Protein AF-A0A916WA83-F1 (afdb_monomer_lite)

Foldseek 3Di:
DDDQVVVVVCLVVLLVVLLVQQVQQVVLPQDLQDAESNVDPDHDPRLVVLLCVQVLCCVQFVQSVVSNCVSRVSSSSSSVVSCPPPVNVVVVVVCCVVPNSDRPDDPVVVNCNVNRD

Radius of gyration: 14.74 Å; chains: 1; bounding box: 29×31×39 Å

Structure (mmCIF, N/CA/C/O backbone):
data_AF-A0A916WA83-F1
#
_entry.id   AF-A0A916WA83-F1
#
loop_
_atom_site.group_PDB
_atom_site.id
_atom_site.type_symbol
_atom_site.label_atom_id
_atom_site.label_alt_id
_atom_site.label_comp_id
_atom_site.label_asym_id
_atom_site.label_entity_id
_atom_site.label_seq_id
_atom_site.pdbx_PDB_ins_code
_atom_site.Cartn_x
_atom_site.Cartn_y
_atom_site.Cartn_z
_atom_site.occupancy
_atom_site.B_iso_or_equiv
_atom_site.auth_seq_id
_atom_site.auth_comp_id
_atom_site.auth_asym_id
_atom_site.auth_atom_id
_atom_site.pdbx_PDB_model_num
ATOM 1 N N . MET A 1 1 ? -5.362 6.975 19.306 1.00 90.12 1 MET A N 1
ATOM 2 C CA . MET A 1 1 ? -6.166 5.781 18.977 1.00 90.12 1 MET A CA 1
ATOM 3 C C . MET A 1 1 ? -7.141 6.128 17.862 1.00 90.12 1 MET A C 1
ATOM 5 O O . MET A 1 1 ? -7.603 7.268 17.860 1.00 90.12 1 MET A O 1
ATOM 9 N N . TRP A 1 2 ? -7.415 5.205 16.937 1.00 97.38 2 TRP A N 1
ATOM 10 C CA . TRP A 1 2 ? -8.348 5.421 15.823 1.00 97.38 2 TRP A CA 1
ATOM 11 C C . TRP A 1 2 ? -9.810 5.459 16.286 1.00 97.38 2 TRP A C 1
ATOM 13 O O . TRP A 1 2 ? -10.207 4.712 17.181 1.00 97.38 2 TRP A O 1
ATOM 23 N N . THR A 1 3 ? -10.586 6.345 15.667 1.00 97.94 3 THR A N 1
ATOM 24 C CA . THR A 1 3 ? -12.049 6.456 15.755 1.00 97.94 3 THR A CA 1
ATOM 25 C C . THR A 1 3 ? -12.590 6.603 14.335 1.00 97.94 3 THR A C 1
ATOM 27 O O . THR A 1 3 ? -11.820 6.961 13.443 1.00 97.94 3 THR A O 1
ATOM 30 N N . GLN A 1 4 ? -13.884 6.350 14.118 1.00 98.19 4 GLN A N 1
ATOM 31 C CA . GLN A 1 4 ? -14.484 6.508 12.787 1.00 98.19 4 GLN A CA 1
ATOM 32 C C . GLN A 1 4 ? -14.319 7.943 12.264 1.00 98.19 4 GLN A C 1
ATOM 34 O O . GLN A 1 4 ? -13.844 8.131 11.157 1.00 98.19 4 GLN A O 1
ATOM 39 N N . GLU A 1 5 ? -14.571 8.945 13.108 1.00 98.44 5 GLU A N 1
ATOM 40 C CA . GLU A 1 5 ? -14.381 10.365 12.774 1.00 98.44 5 GLU A CA 1
ATOM 41 C C . GLU A 1 5 ? -12.952 10.673 12.293 1.00 98.44 5 GLU A C 1
ATOM 43 O O . GLU A 1 5 ? -12.761 11.211 11.207 1.00 98.44 5 GLU A O 1
ATOM 48 N N . LYS A 1 6 ? -11.925 10.241 13.041 1.00 98.50 6 LYS A N 1
ATOM 49 C CA . LYS A 1 6 ? -10.520 10.445 12.647 1.00 98.50 6 LYS A CA 1
ATOM 50 C C . LYS A 1 6 ? -10.143 9.674 11.388 1.00 98.50 6 LYS A C 1
ATOM 52 O O . LYS A 1 6 ? -9.242 10.093 10.669 1.00 98.50 6 LYS A O 1
ATOM 57 N N . TRP A 1 7 ? -10.766 8.520 11.163 1.00 98.56 7 TRP A N 1
ATOM 58 C CA . TRP A 1 7 ? -10.567 7.739 9.950 1.00 98.56 7 TRP A CA 1
ATOM 59 C C . TRP A 1 7 ? -11.148 8.466 8.740 1.00 98.56 7 TRP A C 1
ATOM 61 O O . TRP A 1 7 ? -10.428 8.676 7.768 1.00 98.56 7 TRP A O 1
ATOM 71 N N . ASP A 1 8 ? -12.390 8.933 8.831 1.00 98.44 8 ASP A N 1
ATOM 72 C CA . ASP A 1 8 ? -13.069 9.657 7.755 1.00 98.44 8 ASP A CA 1
ATOM 73 C C . ASP A 1 8 ? -12.332 10.961 7.406 1.00 98.44 8 ASP A C 1
ATOM 75 O O . ASP A 1 8 ? -12.122 11.258 6.229 1.00 98.44 8 ASP A O 1
ATOM 79 N N . GLU A 1 9 ? -11.834 11.692 8.410 1.00 98.62 9 GLU A N 1
ATOM 80 C CA . GLU A 1 9 ? -10.959 12.859 8.214 1.00 98.62 9 GLU A CA 1
ATOM 81 C C . GLU A 1 9 ? -9.612 12.498 7.564 1.00 98.62 9 GLU A C 1
ATOM 83 O O . GLU A 1 9 ? -9.028 13.293 6.820 1.00 98.62 9 GLU A O 1
ATOM 88 N N . PHE A 1 10 ? -9.093 11.300 7.839 1.00 98.62 10 PHE A N 1
ATOM 89 C CA . PHE A 1 10 ? -7.809 10.839 7.322 1.00 98.62 10 PHE A CA 1
ATOM 90 C C . PHE A 1 10 ? -7.895 10.301 5.890 1.00 98.62 10 PHE A C 1
ATOM 92 O O . PHE A 1 10 ? -6.930 10.457 5.137 1.00 98.62 10 PHE A O 1
ATOM 99 N N . VAL A 1 11 ? -9.021 9.713 5.474 1.00 98.69 11 VAL A N 1
ATOM 100 C CA . VAL A 1 11 ? -9.181 9.096 4.143 1.00 98.69 11 VAL A CA 1
ATOM 101 C C . VAL A 1 11 ? -8.785 10.038 2.991 1.00 98.69 11 VAL A C 1
ATOM 103 O O . VAL A 1 11 ? -8.003 9.608 2.139 1.00 98.69 11 VAL A O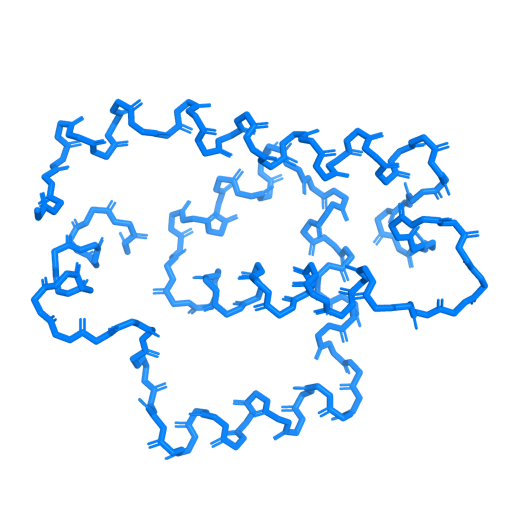 1
ATOM 106 N N . PRO A 1 12 ? -9.197 11.324 2.945 1.00 98.69 12 PRO A N 1
ATOM 107 C CA . PRO A 1 12 ? -8.742 12.248 1.902 1.00 98.69 12 PRO A CA 1
ATOM 108 C C . PRO A 1 12 ? -7.218 12.427 1.872 1.00 98.69 12 PRO A C 1
ATOM 110 O O . PRO A 1 12 ? -6.614 12.504 0.800 1.00 98.69 12 PRO A O 1
ATOM 113 N N . ARG A 1 13 ? -6.570 12.452 3.044 1.00 98.62 13 ARG A N 1
ATOM 114 C CA . ARG A 1 13 ? -5.107 12.527 3.153 1.00 98.62 13 ARG A CA 1
ATOM 115 C C . ARG A 1 13 ? -4.450 11.233 2.673 1.00 98.62 13 ARG A C 1
ATOM 117 O O . ARG A 1 13 ? -3.425 11.311 2.001 1.00 98.62 13 ARG A O 1
ATOM 124 N N . LEU A 1 14 ? -5.024 10.072 2.983 1.00 98.62 14 LEU A N 1
ATOM 125 C CA . LEU A 1 14 ? -4.532 8.780 2.502 1.00 98.62 14 LEU A CA 1
ATOM 126 C C . LEU A 1 14 ? -4.612 8.688 0.972 1.00 98.62 14 LEU A C 1
ATOM 128 O O . LEU A 1 14 ? -3.600 8.402 0.334 1.00 98.62 14 LEU A O 1
ATOM 132 N N . LYS A 1 15 ? -5.761 9.048 0.380 1.00 98.75 15 LYS A N 1
ATOM 133 C CA . LYS A 1 15 ? -5.923 9.155 -1.081 1.00 98.75 15 LYS A CA 1
ATOM 134 C C . LYS A 1 15 ? -4.887 10.103 -1.686 1.00 98.75 15 LYS A C 1
ATOM 136 O O . LYS A 1 15 ? -4.270 9.792 -2.703 1.00 98.75 15 LYS A O 1
ATOM 141 N N . LYS A 1 16 ? -4.632 11.245 -1.033 1.00 98.56 16 LYS A N 1
ATOM 142 C CA . LYS A 1 16 ? -3.608 12.189 -1.492 1.00 98.56 16 LYS A CA 1
ATOM 143 C C . LYS A 1 16 ? -2.203 11.581 -1.468 1.00 98.56 16 LYS A C 1
ATOM 145 O O . LYS A 1 16 ? -1.468 11.779 -2.432 1.00 98.56 16 LYS A O 1
ATOM 150 N N . TRP A 1 17 ? -1.845 10.835 -0.422 1.00 98.50 17 TRP A N 1
ATOM 151 C CA . TRP A 1 17 ? -0.574 10.110 -0.366 1.00 98.50 17 TRP A CA 1
ATOM 152 C C . TRP A 1 17 ? -0.444 9.107 -1.509 1.00 98.50 17 TRP A C 1
ATOM 154 O O . TRP A 1 17 ? 0.550 9.154 -2.224 1.00 98.50 17 TRP A O 1
ATOM 164 N N . MET A 1 18 ? -1.461 8.276 -1.737 1.00 98.62 18 MET A N 1
ATOM 165 C CA . MET A 1 18 ? -1.472 7.299 -2.834 1.00 98.62 18 MET A CA 1
ATOM 166 C C . MET A 1 18 ? -1.303 7.970 -4.204 1.00 98.62 18 MET A C 1
ATOM 168 O O . MET A 1 18 ? -0.498 7.519 -5.015 1.00 98.62 18 MET A O 1
ATOM 172 N N . SER A 1 19 ? -1.953 9.119 -4.425 1.00 98.19 19 SER A N 1
ATOM 173 C CA . SER A 1 19 ? -1.824 9.866 -5.684 1.00 98.19 19 SER A CA 1
ATOM 174 C C . SER A 1 19 ? -0.398 10.347 -5.983 1.00 98.19 19 SER A C 1
ATOM 176 O O . SER A 1 19 ? -0.078 10.622 -7.137 1.00 98.19 19 SER A O 1
ATOM 178 N N . PHE A 1 20 ? 0.473 10.465 -4.971 1.00 98.38 20 PHE A N 1
ATOM 179 C CA . PHE A 1 20 ? 1.876 10.806 -5.208 1.00 98.38 20 PHE A CA 1
ATOM 180 C C . PHE A 1 20 ? 2.641 9.651 -5.848 1.00 98.38 20 PHE A C 1
ATOM 182 O O . PHE A 1 20 ? 3.402 9.903 -6.779 1.00 98.38 20 PHE A O 1
ATOM 189 N N . TRP A 1 21 ? 2.416 8.409 -5.406 1.00 98.56 21 TRP A N 1
ATOM 190 C CA . TRP A 1 21 ? 2.981 7.235 -6.081 1.00 98.56 21 TRP A CA 1
ATOM 191 C C . TRP A 1 21 ? 2.461 7.132 -7.508 1.00 98.56 21 TRP A C 1
ATOM 193 O O . TRP A 1 21 ? 3.262 6.987 -8.428 1.00 98.56 21 TRP A O 1
ATOM 203 N N . GLU A 1 22 ? 1.150 7.305 -7.687 1.00 98.38 22 GLU A N 1
ATOM 204 C CA . GLU A 1 22 ? 0.512 7.216 -9.001 1.00 98.38 22 GLU A CA 1
ATOM 205 C C . GLU A 1 22 ? 1.108 8.225 -9.986 1.00 98.38 22 GLU A C 1
ATOM 207 O O . GLU A 1 22 ? 1.497 7.877 -11.099 1.00 98.38 22 GLU A O 1
ATOM 212 N N . GLU A 1 23 ? 1.249 9.482 -9.559 1.00 98.56 23 GLU A N 1
ATOM 213 C CA . GLU A 1 23 ? 1.801 10.535 -10.405 1.00 98.56 23 GLU A CA 1
ATOM 214 C C . GLU A 1 23 ? 3.301 10.350 -10.673 1.00 98.56 23 GLU A C 1
ATOM 216 O O . GLU A 1 23 ? 3.757 10.636 -11.781 1.00 98.56 23 GLU A O 1
ATOM 221 N N . ILE A 1 24 ? 4.079 9.864 -9.697 1.00 98.44 24 ILE A N 1
ATOM 222 C CA . ILE A 1 24 ? 5.500 9.542 -9.902 1.00 98.44 24 ILE A CA 1
ATOM 223 C C . ILE A 1 24 ? 5.637 8.405 -10.916 1.00 98.44 24 ILE A C 1
ATOM 225 O O . ILE A 1 24 ? 6.387 8.554 -11.880 1.00 98.44 24 ILE A O 1
ATOM 229 N N . GLY A 1 25 ? 4.890 7.314 -10.748 1.00 98.38 25 GLY A N 1
ATOM 230 C CA . GLY A 1 25 ? 4.911 6.186 -11.676 1.00 98.38 25 GLY A CA 1
ATOM 231 C C . GLY A 1 25 ? 4.532 6.620 -13.088 1.00 98.38 25 GLY A C 1
ATOM 232 O O . GLY A 1 25 ? 5.286 6.389 -14.032 1.00 98.38 25 GLY A O 1
ATOM 233 N N . ARG A 1 26 ? 3.417 7.344 -13.235 1.00 98.12 26 ARG A N 1
ATOM 234 C CA . ARG A 1 26 ? 2.943 7.843 -14.534 1.00 98.12 26 ARG A CA 1
ATOM 235 C C . ARG A 1 26 ? 3.995 8.687 -15.260 1.00 98.12 26 ARG A C 1
ATOM 237 O O . ARG A 1 26 ? 4.149 8.566 -16.472 1.00 98.12 26 ARG A O 1
ATOM 244 N N . ARG A 1 27 ? 4.734 9.543 -14.542 1.00 98.44 27 ARG A N 1
ATOM 245 C CA . ARG A 1 27 ? 5.814 10.366 -15.126 1.00 98.44 27 ARG A CA 1
ATOM 246 C C . ARG A 1 27 ? 7.006 9.553 -15.620 1.00 98.44 27 ARG A C 1
ATOM 248 O O . ARG A 1 27 ? 7.728 10.043 -16.481 1.00 98.44 27 ARG A O 1
ATOM 255 N N . ASN A 1 28 ? 7.196 8.349 -15.091 1.00 98.50 28 ASN A N 1
ATOM 256 C CA . ASN A 1 28 ? 8.289 7.451 -15.447 1.00 98.50 28 ASN A CA 1
ATOM 257 C C . ASN A 1 28 ? 7.824 6.255 -16.299 1.00 98.50 28 ASN A C 1
ATOM 259 O O . ASN A 1 28 ? 8.540 5.266 -16.409 1.00 98.50 28 ASN A O 1
ATOM 263 N N . GLY A 1 29 ? 6.637 6.339 -16.915 1.00 97.75 29 GLY A N 1
ATOM 264 C CA . GLY A 1 29 ? 6.142 5.317 -17.841 1.00 97.75 29 GLY A CA 1
ATOM 265 C C . GLY A 1 29 ? 5.552 4.072 -17.175 1.00 97.75 29 GLY A C 1
ATOM 266 O O . GLY A 1 29 ? 5.408 3.053 -17.840 1.00 97.75 29 GLY A O 1
ATOM 267 N N . LEU A 1 30 ? 5.200 4.133 -15.887 1.00 98.31 30 LEU A N 1
ATOM 268 C CA . LEU A 1 30 ? 4.515 3.032 -15.215 1.00 98.31 30 LEU A CA 1
ATOM 269 C C . LEU A 1 30 ? 3.125 2.807 -15.831 1.00 98.31 30 LEU A C 1
ATOM 271 O O . LEU A 1 30 ? 2.315 3.735 -15.905 1.00 98.31 30 LEU A O 1
ATOM 275 N N . GLY A 1 31 ? 2.850 1.562 -16.214 1.00 96.12 31 GLY A N 1
ATOM 276 C CA . GLY A 1 31 ? 1.538 1.080 -16.621 1.00 96.12 31 GLY A CA 1
ATOM 277 C C . GLY A 1 31 ? 1.021 -0.027 -15.692 1.00 96.12 31 GLY A C 1
ATOM 278 O O . GLY A 1 31 ? 1.732 -0.480 -14.788 1.00 96.12 31 GLY A O 1
ATOM 279 N N . PRO A 1 32 ? -0.228 -0.485 -15.891 1.00 93.50 32 PRO A N 1
ATOM 280 C CA . PRO A 1 32 ? -0.810 -1.533 -15.053 1.00 93.50 32 PRO A CA 1
ATOM 281 C C . PRO A 1 32 ? -0.002 -2.839 -15.117 1.00 93.50 32 PRO A C 1
ATOM 283 O O . PRO A 1 32 ? 0.346 -3.421 -14.090 1.00 93.50 32 PRO A O 1
ATOM 286 N N . GLU A 1 33 ? 0.379 -3.249 -16.327 1.00 97.00 33 GLU A N 1
ATOM 287 C CA . GLU A 1 33 ? 1.043 -4.533 -16.578 1.00 97.00 33 GLU A CA 1
ATOM 288 C C . GLU A 1 33 ? 2.573 -4.425 -16.677 1.00 97.00 33 GLU A C 1
ATOM 290 O O . GLU A 1 33 ? 3.274 -5.425 -16.542 1.00 97.00 33 GLU A O 1
ATOM 295 N N . GLU A 1 34 ? 3.115 -3.221 -16.880 1.00 96.12 34 GLU A N 1
ATOM 296 C CA . GLU A 1 34 ? 4.536 -3.013 -17.179 1.00 96.12 34 GLU A CA 1
ATOM 297 C C . GLU A 1 34 ? 5.113 -1.744 -16.543 1.00 96.12 34 GLU A C 1
ATOM 299 O O . GLU A 1 34 ? 4.394 -0.879 -16.039 1.00 96.12 34 GLU A O 1
ATOM 304 N N . GLY A 1 35 ? 6.441 -1.644 -16.553 1.00 97.69 35 GLY A N 1
ATOM 305 C CA . GLY A 1 35 ? 7.178 -0.534 -15.963 1.00 97.69 35 GLY A CA 1
ATOM 306 C C . GLY A 1 35 ? 7.334 -0.628 -14.443 1.00 97.69 35 GLY A C 1
ATOM 307 O O . GLY A 1 35 ? 6.707 -1.449 -13.756 1.00 97.69 35 GLY A O 1
ATOM 308 N N . PHE A 1 36 ? 8.191 0.260 -13.945 1.00 98.56 36 PHE A N 1
ATOM 309 C CA . PHE A 1 36 ? 8.601 0.394 -12.548 1.00 98.56 36 PHE A CA 1
ATOM 310 C C . PHE A 1 36 ? 8.507 1.861 -12.117 1.00 98.56 36 PHE A C 1
ATOM 312 O O . PHE A 1 36 ? 8.496 2.765 -12.954 1.00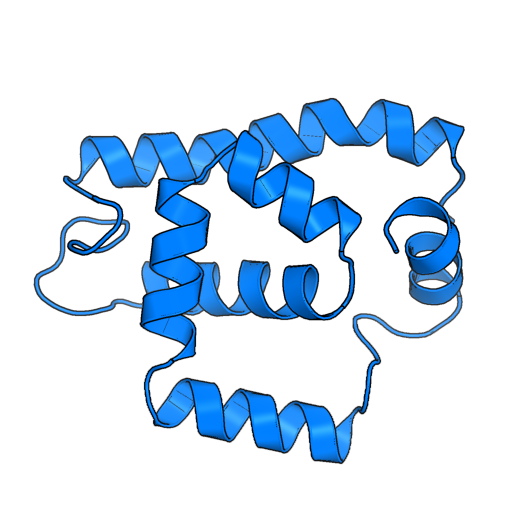 98.56 36 PHE A O 1
ATOM 319 N N . LEU A 1 37 ? 8.424 2.120 -10.812 1.00 98.31 37 LEU A N 1
ATOM 320 C CA . LEU A 1 37 ? 8.064 3.424 -10.245 1.00 98.31 37 LEU A CA 1
ATOM 321 C C . LEU A 1 37 ? 8.952 4.575 -10.742 1.00 98.31 37 LEU A C 1
ATOM 323 O O . LEU A 1 37 ? 8.474 5.696 -10.911 1.00 98.31 37 LEU A O 1
ATOM 327 N N . LEU A 1 38 ? 10.239 4.295 -10.968 1.00 98.44 38 LEU A N 1
ATOM 328 C CA . LEU A 1 38 ? 11.234 5.260 -11.449 1.00 98.44 38 LEU A CA 1
ATOM 329 C C . LEU A 1 38 ? 11.728 4.961 -12.876 1.00 98.44 38 LEU A C 1
ATOM 331 O O . LEU A 1 38 ? 12.762 5.487 -13.275 1.00 98.44 38 LEU A O 1
ATOM 335 N N . GLY A 1 39 ? 11.006 4.130 -13.637 1.00 97.69 39 GLY A N 1
ATOM 336 C CA . GLY A 1 39 ? 11.286 3.885 -15.058 1.00 97.69 39 GLY A CA 1
ATOM 337 C C . GLY A 1 39 ? 12.566 3.094 -15.335 1.00 97.69 39 GLY A C 1
ATOM 338 O O . GLY A 1 39 ? 13.152 3.249 -16.402 1.00 97.69 39 GLY A O 1
ATOM 339 N N . GLY A 1 40 ? 13.032 2.294 -14.371 1.00 96.19 40 GLY A N 1
ATOM 340 C CA . GLY A 1 40 ? 14.130 1.351 -14.594 1.00 96.19 40 GLY A CA 1
ATOM 341 C C . GLY A 1 40 ? 13.711 0.179 -15.485 1.00 96.19 40 GLY A C 1
ATOM 342 O O . GLY A 1 40 ? 12.525 -0.018 -15.733 1.00 96.19 40 GLY A O 1
ATOM 343 N N . ASP A 1 41 ? 14.684 -0.619 -15.925 1.00 96.25 41 ASP A N 1
ATOM 344 C CA . ASP A 1 41 ? 14.433 -1.843 -16.705 1.00 96.25 41 ASP A CA 1
ATOM 345 C C . ASP A 1 41 ? 14.071 -3.050 -15.815 1.00 96.25 41 ASP A C 1
ATOM 347 O O . ASP A 1 41 ? 13.490 -4.029 -16.279 1.00 96.25 41 ASP A O 1
ATOM 351 N N . GLU A 1 42 ? 14.393 -2.972 -14.520 1.00 96.38 42 GLU A N 1
ATOM 352 C CA . GLU A 1 42 ? 14.158 -4.004 -13.506 1.00 96.38 42 GLU A CA 1
ATOM 353 C C . GLU A 1 42 ? 13.642 -3.369 -12.196 1.00 96.38 42 GLU A C 1
ATOM 355 O O . GLU A 1 42 ? 13.876 -2.174 -11.968 1.00 96.38 42 GLU A O 1
ATOM 360 N N . PRO A 1 43 ? 12.967 -4.135 -11.308 1.00 97.06 43 PRO A N 1
ATOM 361 C CA . PRO A 1 43 ? 12.487 -3.614 -10.031 1.00 97.06 43 PRO A CA 1
ATOM 362 C C . PRO A 1 43 ? 13.639 -3.085 -9.168 1.00 97.06 43 PRO A C 1
ATOM 364 O O . PRO A 1 43 ? 14.573 -3.814 -8.830 1.00 97.06 43 PRO A O 1
ATOM 367 N N . GLY A 1 44 ? 13.550 -1.819 -8.764 1.00 97.44 44 GLY A N 1
ATOM 368 C CA . GLY A 1 44 ? 14.517 -1.178 -7.882 1.00 97.44 44 GLY A CA 1
ATOM 369 C C . GLY A 1 44 ? 14.059 -1.116 -6.424 1.00 97.44 44 GLY A C 1
ATOM 370 O O . GLY A 1 44 ? 12.988 -1.583 -6.039 1.00 97.44 44 GLY A O 1
ATOM 371 N N . ILE A 1 45 ? 14.857 -0.444 -5.589 1.00 98.25 45 ILE A N 1
ATOM 372 C CA . ILE A 1 45 ? 14.527 -0.207 -4.170 1.00 98.25 45 ILE A CA 1
ATOM 373 C C . ILE A 1 45 ? 13.173 0.505 -4.022 1.00 98.25 45 ILE A C 1
ATOM 375 O O . ILE A 1 45 ? 12.404 0.196 -3.113 1.00 98.25 45 ILE A O 1
ATOM 379 N N . ALA A 1 46 ? 12.874 1.450 -4.916 1.00 98.50 46 ALA A N 1
ATOM 380 C CA . ALA A 1 46 ? 11.628 2.205 -4.883 1.00 98.50 46 ALA A CA 1
ATOM 381 C C . ALA A 1 46 ? 10.405 1.293 -5.097 1.00 98.50 46 ALA A C 1
ATOM 383 O O . ALA A 1 46 ? 9.395 1.448 -4.410 1.00 98.50 46 ALA A O 1
ATOM 384 N N . ASP A 1 47 ? 10.522 0.306 -5.985 1.00 98.62 47 ASP A N 1
ATOM 385 C CA . ASP A 1 47 ? 9.487 -0.689 -6.261 1.00 98.62 47 ASP A CA 1
ATOM 386 C C . ASP A 1 47 ? 9.304 -1.644 -5.087 1.00 98.62 47 ASP A C 1
ATOM 388 O O . ASP A 1 47 ? 8.179 -1.849 -4.643 1.00 98.62 47 ASP A O 1
ATOM 392 N N . VAL A 1 48 ? 10.402 -2.157 -4.522 1.00 98.56 48 VAL A N 1
ATOM 393 C CA . VAL A 1 48 ? 10.358 -3.053 -3.356 1.00 98.56 48 VAL A CA 1
ATOM 394 C C . VAL A 1 48 ? 9.701 -2.364 -2.159 1.00 98.56 48 VAL A C 1
ATOM 396 O O . VAL A 1 48 ? 8.810 -2.935 -1.540 1.00 98.56 48 VAL A O 1
ATOM 399 N N . ILE A 1 49 ? 10.075 -1.118 -1.849 1.00 98.62 49 ILE A N 1
ATOM 400 C CA . ILE A 1 49 ? 9.459 -0.361 -0.744 1.00 98.62 49 ILE A CA 1
ATOM 401 C C . ILE A 1 49 ? 7.966 -0.138 -1.002 1.00 98.62 49 ILE A C 1
ATOM 403 O O . ILE A 1 49 ? 7.149 -0.308 -0.098 1.00 98.62 49 ILE A O 1
ATOM 407 N N . THR A 1 50 ? 7.606 0.233 -2.231 1.00 98.62 50 THR A N 1
ATOM 408 C CA . THR A 1 50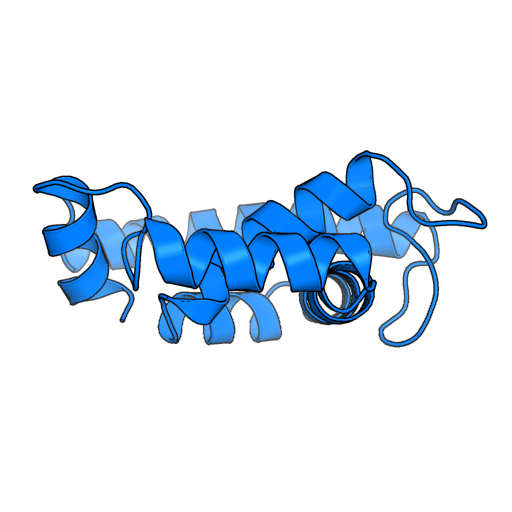 ? 6.214 0.491 -2.628 1.00 98.62 50 THR A CA 1
ATOM 409 C C . THR A 1 50 ? 5.365 -0.769 -2.536 1.00 98.62 50 THR A C 1
ATOM 411 O O . THR A 1 50 ? 4.259 -0.739 -1.992 1.00 98.62 50 THR A O 1
ATOM 414 N N . ALA A 1 51 ? 5.893 -1.887 -3.026 1.00 98.56 51 ALA A N 1
ATOM 415 C CA . ALA A 1 51 ? 5.237 -3.178 -2.967 1.00 98.56 51 ALA A CA 1
ATOM 416 C C . ALA A 1 51 ? 5.044 -3.620 -1.523 1.00 98.56 51 ALA A C 1
ATOM 418 O O . ALA A 1 51 ? 3.908 -3.867 -1.131 1.00 98.56 51 ALA A O 1
ATOM 419 N N . THR A 1 52 ? 6.103 -3.629 -0.711 1.00 98.50 52 THR A N 1
ATOM 420 C CA . THR A 1 52 ? 6.039 -4.043 0.695 1.00 98.50 52 THR A CA 1
ATOM 421 C C . THR A 1 52 ? 5.091 -3.166 1.510 1.00 98.50 52 THR A C 1
ATOM 423 O O . THR A 1 52 ? 4.305 -3.698 2.287 1.00 98.50 52 THR A O 1
ATOM 426 N N . LEU A 1 53 ? 5.107 -1.839 1.328 1.00 98.62 53 LEU A N 1
ATOM 427 C CA . LEU A 1 53 ? 4.194 -0.936 2.036 1.00 98.62 53 LEU A CA 1
ATOM 428 C C . LEU A 1 53 ? 2.731 -1.259 1.723 1.00 98.62 53 LEU A C 1
ATOM 430 O O . LEU A 1 53 ? 1.936 -1.481 2.638 1.00 98.62 53 LEU A O 1
ATOM 434 N N . TRP A 1 54 ? 2.376 -1.253 0.437 1.00 98.56 54 TRP A N 1
ATOM 435 C CA . TRP A 1 54 ? 0.979 -1.361 0.045 1.00 98.56 54 TRP A CA 1
ATOM 436 C C . TRP A 1 54 ? 0.454 -2.784 0.195 1.00 98.56 54 TRP A C 1
ATOM 438 O O . TRP A 1 54 ? -0.578 -2.929 0.836 1.00 98.56 54 TRP A O 1
ATOM 448 N N . SER A 1 55 ? 1.170 -3.818 -0.267 1.00 98.06 55 SER A N 1
ATOM 449 C CA . SER A 1 55 ? 0.725 -5.221 -0.131 1.00 98.06 55 SER A CA 1
ATOM 450 C C . SER A 1 55 ? 0.455 -5.595 1.328 1.00 98.06 55 SER A C 1
ATOM 452 O O . SER A 1 55 ? -0.659 -6.003 1.654 1.00 98.06 55 SER A O 1
ATOM 454 N N . THR A 1 56 ? 1.402 -5.315 2.231 1.00 98.25 56 THR A N 1
ATOM 455 C CA . THR A 1 56 ? 1.260 -5.610 3.666 1.00 98.25 56 THR A CA 1
ATOM 456 C C . THR A 1 56 ? 0.008 -4.963 4.267 1.00 98.25 56 THR A C 1
ATOM 458 O O . THR A 1 56 ? -0.690 -5.593 5.065 1.00 98.25 56 THR A O 1
ATOM 461 N N . MET A 1 57 ? -0.290 -3.707 3.899 1.00 97.75 57 MET A N 1
ATOM 462 C CA . MET A 1 57 ? -1.498 -3.013 4.357 1.00 97.75 57 MET A CA 1
ATOM 463 C C . MET A 1 57 ? -2.764 -3.580 3.705 1.00 97.75 57 MET A C 1
ATOM 465 O O . MET A 1 57 ? -3.741 -3.843 4.401 1.00 97.75 57 MET A O 1
ATOM 469 N N . THR A 1 58 ? -2.776 -3.760 2.385 1.00 97.81 58 THR A N 1
ATOM 470 C CA . THR A 1 58 ? -3.983 -4.143 1.639 1.00 97.81 58 THR A CA 1
ATOM 471 C C . THR A 1 58 ? -4.407 -5.585 1.880 1.00 97.81 58 THR A C 1
ATOM 473 O O . THR A 1 58 ? -5.598 -5.867 1.847 1.00 97.81 58 THR A O 1
ATOM 476 N N . GLU A 1 59 ? -3.472 -6.483 2.194 1.00 96.50 59 GLU A N 1
ATOM 477 C CA . GLU A 1 59 ? -3.777 -7.862 2.603 1.00 96.50 59 GLU A CA 1
ATOM 478 C C . GLU A 1 59 ? -4.517 -7.932 3.947 1.00 96.50 59 GLU A C 1
ATOM 480 O O . GLU A 1 59 ? -5.271 -8.868 4.191 1.00 96.50 59 GLU A O 1
ATOM 485 N N . ARG A 1 60 ? -4.322 -6.939 4.827 1.00 97.12 60 ARG A N 1
ATOM 486 C CA . ARG A 1 60 ? -4.858 -6.935 6.203 1.00 97.12 60 ARG A CA 1
ATOM 487 C C . ARG A 1 60 ? -6.059 -6.005 6.396 1.00 97.12 60 ARG A C 1
ATOM 489 O O . ARG A 1 60 ? -6.777 -6.133 7.391 1.00 97.12 60 ARG A O 1
ATOM 496 N N . PHE A 1 61 ? -6.266 -5.056 5.484 1.00 98.25 61 PHE A N 1
ATOM 497 C CA . PHE A 1 61 ? -7.279 -4.004 5.589 1.00 98.25 61 PHE A CA 1
ATOM 498 C C . PHE A 1 61 ? -8.001 -3.798 4.247 1.00 98.25 61 PHE A C 1
ATOM 500 O O . PHE A 1 61 ? -7.558 -3.010 3.406 1.00 98.25 61 PHE A O 1
ATOM 507 N N . GLU A 1 62 ? -9.143 -4.467 4.054 1.00 97.44 62 GLU A N 1
ATOM 508 C CA . GLU A 1 62 ? -9.897 -4.449 2.787 1.00 97.44 62 GLU A CA 1
ATOM 509 C C . GLU A 1 62 ? -10.339 -3.043 2.352 1.00 97.44 62 GLU A C 1
ATOM 511 O O . GLU A 1 62 ? -10.301 -2.721 1.163 1.00 97.44 62 GLU A O 1
ATOM 516 N N . LYS A 1 63 ? -10.672 -2.146 3.292 1.00 98.38 63 LYS A N 1
ATOM 517 C CA . LYS A 1 63 ? -11.028 -0.763 2.936 1.00 98.38 63 LYS A CA 1
ATOM 518 C C . LYS A 1 63 ? -9.830 0.012 2.412 1.00 98.38 63 LYS A C 1
ATOM 520 O O . LYS A 1 63 ? -9.989 0.831 1.514 1.00 98.38 63 LYS A O 1
ATOM 525 N N . ILE A 1 64 ? -8.632 -0.234 2.947 1.00 98.62 64 ILE A N 1
ATOM 526 C CA . ILE A 1 64 ? -7.407 0.379 2.417 1.00 98.62 64 ILE A CA 1
ATOM 527 C C . ILE A 1 64 ? -7.122 -0.162 1.016 1.00 98.62 64 ILE A C 1
ATOM 529 O O . ILE A 1 64 ? -6.766 0.627 0.144 1.00 98.62 64 ILE A O 1
ATOM 533 N N . ALA A 1 65 ? -7.330 -1.463 0.786 1.00 98.56 65 ALA A N 1
ATOM 534 C CA . ALA A 1 65 ? -7.206 -2.063 -0.541 1.00 98.56 65 ALA A CA 1
ATOM 535 C C . ALA A 1 65 ? -8.136 -1.389 -1.558 1.00 98.56 65 ALA A C 1
ATOM 537 O O . ALA A 1 65 ? -7.674 -0.929 -2.600 1.00 98.56 65 ALA A O 1
ATOM 538 N N . ALA A 1 66 ? -9.416 -1.225 -1.216 1.00 98.56 66 ALA A N 1
ATOM 539 C CA . ALA A 1 66 ? -10.381 -0.540 -2.073 1.00 98.56 66 ALA A CA 1
ATOM 540 C C . ALA A 1 66 ? -9.993 0.925 -2.349 1.00 98.56 66 ALA A C 1
ATOM 542 O O . ALA A 1 66 ? -10.086 1.390 -3.484 1.00 98.56 66 ALA A O 1
ATOM 543 N N . ILE A 1 67 ? -9.516 1.650 -1.329 1.00 98.69 67 ILE A N 1
ATOM 544 C CA . ILE A 1 67 ? -9.056 3.037 -1.490 1.00 98.69 67 ILE A CA 1
ATOM 545 C C . ILE A 1 67 ? -7.835 3.108 -2.418 1.00 98.69 67 ILE A C 1
ATOM 547 O O . ILE A 1 67 ? -7.752 4.040 -3.218 1.00 98.69 67 ILE A O 1
ATOM 551 N N . LEU A 1 68 ? -6.902 2.154 -2.325 1.00 98.75 68 LEU A N 1
ATOM 552 C CA . LEU A 1 68 ? -5.714 2.118 -3.179 1.00 98.75 68 LEU A CA 1
ATOM 553 C C . LEU A 1 68 ? -6.078 1.850 -4.642 1.00 98.75 68 LEU A C 1
ATOM 555 O O . LEU A 1 68 ? -5.618 2.585 -5.512 1.00 98.75 68 LEU A O 1
ATOM 559 N N . GLU A 1 69 ? -6.928 0.856 -4.905 1.00 98.50 69 GLU A N 1
ATOM 560 C CA . GLU A 1 69 ? -7.397 0.537 -6.262 1.00 98.50 69 GLU A CA 1
ATOM 561 C C . GLU A 1 69 ? -8.152 1.721 -6.902 1.00 98.50 69 GLU A C 1
ATOM 563 O O . GLU A 1 69 ? -8.046 1.945 -8.104 1.00 98.50 69 GLU A O 1
ATOM 568 N N . GLU A 1 70 ? -8.869 2.531 -6.112 1.00 98.31 70 GLU A N 1
ATOM 569 C CA . GLU A 1 70 ? -9.537 3.745 -6.605 1.00 98.31 70 GLU A CA 1
ATOM 570 C C . GLU A 1 70 ? -8.554 4.906 -6.846 1.00 98.31 70 GLU A C 1
ATOM 572 O O . GLU A 1 70 ? -8.610 5.577 -7.876 1.00 98.31 70 GLU A O 1
ATOM 577 N N . ALA A 1 71 ? -7.683 5.195 -5.875 1.00 98.38 71 ALA A N 1
ATOM 578 C CA . ALA A 1 71 ? -6.871 6.412 -5.874 1.00 98.38 71 ALA A CA 1
ATOM 579 C C . ALA A 1 71 ? -5.566 6.289 -6.673 1.00 98.38 71 ALA A C 1
ATOM 581 O O . ALA A 1 71 ? -5.021 7.308 -7.103 1.00 98.38 71 ALA A O 1
ATOM 582 N N . ALA A 1 72 ? -5.041 5.072 -6.815 1.00 98.56 72 ALA A N 1
ATOM 583 C CA . ALA A 1 72 ? -3.757 4.791 -7.443 1.00 98.56 72 ALA A CA 1
ATOM 584 C C . ALA A 1 72 ? -3.730 3.372 -8.062 1.00 98.56 72 ALA A C 1
ATOM 586 O O . ALA A 1 72 ? -2.959 2.515 -7.615 1.00 98.56 72 ALA A O 1
ATOM 587 N N . PRO A 1 73 ? -4.576 3.093 -9.073 1.00 98.50 73 PRO A N 1
ATOM 588 C CA . PRO A 1 73 ? -4.720 1.755 -9.656 1.00 98.50 73 PRO A CA 1
ATOM 589 C C . PRO A 1 73 ? -3.418 1.221 -10.263 1.00 98.50 73 PRO A C 1
ATOM 591 O O . PRO A 1 73 ? -3.131 0.027 -10.175 1.00 98.50 73 PRO A O 1
ATOM 594 N N . THR A 1 74 ? -2.590 2.090 -10.847 1.00 98.50 74 THR A N 1
ATOM 595 C CA . THR A 1 74 ? -1.312 1.669 -11.431 1.00 98.50 74 THR A CA 1
ATOM 596 C C . THR A 1 74 ? -0.308 1.309 -10.338 1.00 98.50 74 THR A C 1
ATOM 598 O O . THR A 1 74 ? 0.420 0.323 -10.450 1.00 98.50 74 THR A O 1
ATOM 601 N N . THR A 1 75 ? -0.314 2.058 -9.235 1.00 98.56 75 THR A N 1
ATOM 602 C CA . THR A 1 75 ? 0.461 1.738 -8.031 1.00 98.56 75 THR A CA 1
ATOM 603 C C . THR A 1 75 ? 0.007 0.414 -7.417 1.00 98.56 75 THR A C 1
ATOM 605 O O . THR A 1 75 ? 0.851 -0.404 -7.061 1.00 98.56 75 THR A O 1
ATOM 608 N N . ALA A 1 76 ? -1.303 0.161 -7.340 1.00 98.69 76 ALA A N 1
ATOM 609 C CA . ALA A 1 76 ? -1.843 -1.109 -6.859 1.00 98.69 76 ALA A CA 1
ATOM 610 C C . ALA A 1 76 ? -1.356 -2.287 -7.721 1.00 98.69 76 ALA A C 1
ATOM 612 O O . ALA A 1 76 ? -0.874 -3.295 -7.197 1.00 98.69 76 ALA A O 1
ATOM 613 N N . ALA A 1 77 ? -1.413 -2.137 -9.047 1.00 98.62 77 ALA A N 1
ATOM 614 C CA . ALA A 1 77 ? -0.939 -3.146 -9.987 1.00 98.62 77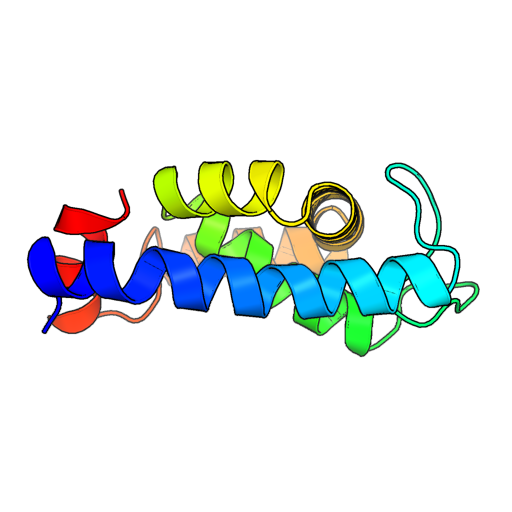 ALA A CA 1
ATOM 615 C C . ALA A 1 77 ? 0.581 -3.379 -9.883 1.00 98.62 77 ALA A C 1
ATOM 617 O O . ALA A 1 77 ? 1.017 -4.530 -9.823 1.00 98.62 77 ALA A O 1
ATOM 618 N N . LEU A 1 78 ? 1.383 -2.311 -9.772 1.00 98.69 78 LEU A N 1
ATOM 619 C CA . LEU A 1 78 ? 2.823 -2.402 -9.505 1.00 98.69 78 LEU A CA 1
ATOM 620 C C . LEU A 1 78 ? 3.101 -3.188 -8.220 1.00 98.69 78 LEU A C 1
ATOM 622 O O . LEU A 1 78 ? 3.895 -4.128 -8.238 1.00 98.69 78 LEU A O 1
ATOM 626 N N . SER A 1 79 ? 2.433 -2.830 -7.121 1.00 98.62 79 SER A N 1
ATOM 627 C CA . SER A 1 79 ? 2.606 -3.502 -5.834 1.00 98.62 79 SER A CA 1
ATOM 628 C C . SER A 1 79 ? 2.281 -4.991 -5.930 1.00 98.62 79 SER A C 1
ATOM 630 O O . SER A 1 79 ? 3.051 -5.795 -5.411 1.00 98.62 79 SER A O 1
ATOM 632 N N . ARG A 1 80 ? 1.217 -5.376 -6.651 1.00 98.56 80 ARG A N 1
ATOM 633 C CA . ARG A 1 80 ? 0.876 -6.787 -6.905 1.00 98.56 80 ARG A CA 1
ATOM 634 C C . ARG A 1 80 ? 1.960 -7.513 -7.708 1.00 98.56 80 ARG A C 1
ATOM 636 O O . ARG A 1 80 ? 2.397 -8.585 -7.298 1.00 98.56 80 ARG A O 1
ATOM 643 N N . ARG A 1 81 ? 2.424 -6.934 -8.823 1.00 98.38 81 ARG A N 1
ATOM 644 C CA . ARG A 1 81 ? 3.463 -7.542 -9.681 1.00 98.38 81 ARG A CA 1
ATOM 645 C C . ARG A 1 81 ? 4.775 -7.755 -8.928 1.00 98.38 81 ARG A C 1
ATOM 647 O O . ARG A 1 81 ? 5.375 -8.820 -9.027 1.00 98.38 81 ARG A O 1
ATOM 654 N N . VAL A 1 82 ? 5.210 -6.751 -8.171 1.00 98.50 82 VAL A N 1
ATOM 655 C CA . VAL A 1 82 ? 6.481 -6.796 -7.439 1.00 98.50 82 VAL A CA 1
ATOM 656 C C . VAL A 1 82 ? 6.376 -7.709 -6.216 1.00 98.50 82 VAL A C 1
ATOM 658 O O . VAL A 1 82 ? 7.274 -8.516 -6.004 1.00 98.50 82 VAL A O 1
ATOM 661 N N . ALA A 1 83 ? 5.278 -7.672 -5.453 1.00 98.38 83 ALA A N 1
ATOM 662 C CA . ALA A 1 83 ? 5.077 -8.583 -4.319 1.00 98.38 83 ALA A CA 1
ATOM 663 C C . ALA A 1 83 ? 5.003 -10.063 -4.744 1.00 98.38 83 ALA A C 1
ATOM 665 O O . ALA A 1 83 ? 5.377 -10.941 -3.973 1.00 98.38 83 ALA A O 1
ATOM 666 N N . ALA A 1 84 ? 4.586 -10.344 -5.984 1.00 98.25 84 ALA A N 1
ATOM 667 C CA . ALA A 1 84 ? 4.563 -11.693 -6.547 1.00 98.25 84 ALA A CA 1
ATOM 668 C C . ALA A 1 84 ? 5.949 -12.240 -6.947 1.00 98.25 84 ALA A C 1
ATOM 670 O O . ALA A 1 84 ? 6.054 -13.409 -7.330 1.00 98.25 84 ALA A O 1
ATOM 671 N N . LEU A 1 85 ? 7.017 -11.433 -6.875 1.00 98.19 85 LEU A N 1
ATOM 672 C CA . LEU A 1 85 ? 8.377 -11.923 -7.100 1.00 98.19 85 LEU A CA 1
ATOM 673 C C . LEU A 1 85 ? 8.723 -13.010 -6.071 1.00 98.19 85 LEU A C 1
ATOM 675 O O . LEU A 1 85 ? 8.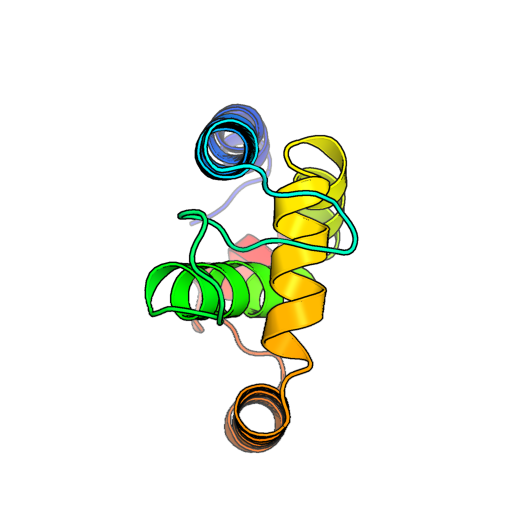411 -12.826 -4.894 1.00 98.19 85 LEU A O 1
ATOM 679 N N . PRO A 1 86 ? 9.416 -14.101 -6.463 1.00 98.38 86 PRO A N 1
ATOM 680 C CA . PRO A 1 86 ? 9.635 -15.248 -5.580 1.00 98.38 86 PRO A CA 1
ATOM 681 C C . PRO A 1 86 ? 10.201 -14.874 -4.207 1.00 98.38 86 PRO A C 1
ATOM 683 O O . PRO A 1 86 ? 9.649 -15.262 -3.188 1.00 98.38 86 PRO A O 1
ATOM 686 N N . SER A 1 87 ? 11.233 -14.028 -4.164 1.00 97.38 87 SER A N 1
ATOM 687 C CA . SER A 1 87 ? 11.863 -13.610 -2.908 1.00 97.38 87 SER A CA 1
ATOM 688 C C . SER A 1 87 ? 10.953 -12.783 -1.995 1.00 97.38 87 SER A C 1
ATOM 690 O O . SER A 1 87 ? 11.094 -12.863 -0.776 1.00 97.38 87 SER A O 1
ATOM 692 N N . LEU A 1 88 ? 10.039 -11.983 -2.553 1.00 98.25 88 LEU A N 1
ATOM 693 C CA . LEU A 1 88 ? 9.097 -11.185 -1.764 1.00 98.25 88 LEU A CA 1
ATOM 694 C C . LEU A 1 88 ? 7.885 -12.005 -1.330 1.00 98.25 88 LEU A C 1
ATOM 696 O O . LEU A 1 88 ? 7.432 -11.841 -0.200 1.00 98.25 88 LEU A O 1
ATOM 700 N N . ARG A 1 89 ? 7.421 -12.934 -2.168 1.00 98.38 89 ARG A N 1
ATOM 701 C CA . ARG A 1 89 ? 6.381 -13.889 -1.789 1.00 98.38 89 ARG A CA 1
ATOM 702 C C . ARG A 1 89 ? 6.852 -14.800 -0.656 1.00 98.38 89 ARG A C 1
ATOM 704 O O . ARG A 1 89 ? 6.158 -14.903 0.346 1.00 98.38 89 ARG A O 1
ATOM 711 N N . ASP A 1 90 ? 8.048 -15.378 -0.771 1.00 98.44 90 ASP A N 1
ATOM 712 C CA . ASP A 1 90 ? 8.620 -16.240 0.272 1.00 98.44 90 ASP A CA 1
ATOM 713 C C . ASP A 1 90 ? 8.805 -15.460 1.593 1.00 98.44 90 ASP A C 1
ATOM 715 O O . ASP A 1 90 ? 8.585 -15.987 2.684 1.00 98.44 90 ASP A O 1
ATOM 719 N N . LEU A 1 91 ? 9.166 -14.170 1.511 1.00 98.12 91 LEU A N 1
ATOM 720 C CA . LEU A 1 91 ? 9.227 -13.286 2.677 1.00 98.12 91 LEU A CA 1
ATOM 721 C C . LEU A 1 91 ? 7.840 -13.034 3.286 1.00 98.12 91 LEU A C 1
ATOM 723 O O . LEU A 1 91 ? 7.715 -13.047 4.510 1.00 98.12 91 LEU A O 1
ATOM 727 N N . ALA A 1 92 ? 6.819 -12.790 2.463 1.00 97.75 92 ALA A N 1
ATOM 728 C CA . ALA A 1 92 ? 5.451 -12.562 2.921 1.00 97.75 92 ALA A CA 1
ATOM 729 C C . ALA A 1 92 ? 4.859 -13.814 3.588 1.00 97.75 92 ALA A C 1
ATOM 731 O O . ALA A 1 92 ? 4.264 -13.706 4.659 1.00 97.75 92 ALA A O 1
ATOM 732 N N . GLU A 1 93 ? 5.089 -14.997 3.011 1.00 98.06 93 GLU A N 1
ATOM 733 C CA . GLU A 1 93 ? 4.697 -16.290 3.587 1.00 98.06 93 GLU A CA 1
ATOM 734 C C . GLU A 1 93 ? 5.357 -16.496 4.952 1.00 98.06 93 GLU A C 1
ATOM 736 O O . GLU A 1 93 ? 4.666 -16.709 5.948 1.00 98.06 93 GLU A O 1
ATOM 741 N N . LYS A 1 94 ? 6.679 -16.308 5.036 1.00 98.44 94 LYS A N 1
ATOM 742 C CA . LYS A 1 94 ? 7.404 -16.386 6.308 1.00 98.44 94 LYS A CA 1
ATOM 743 C C . LYS A 1 94 ? 6.884 -15.379 7.340 1.00 98.44 94 LYS A C 1
ATOM 745 O O . LYS A 1 94 ? 6.736 -15.713 8.512 1.00 98.44 94 LYS A O 1
ATOM 750 N N . ALA A 1 95 ? 6.612 -14.141 6.929 1.00 97.81 95 ALA A N 1
ATOM 751 C CA . ALA A 1 95 ? 6.074 -13.120 7.823 1.00 97.81 95 ALA A CA 1
ATOM 752 C C . ALA A 1 95 ? 4.676 -13.496 8.338 1.00 97.81 95 ALA A C 1
ATOM 754 O O . ALA A 1 95 ? 4.366 -13.241 9.498 1.00 97.81 95 ALA A O 1
ATOM 755 N N . HIS A 1 96 ? 3.845 -14.124 7.507 1.00 96.94 96 HIS A N 1
ATOM 756 C CA . HIS A 1 96 ? 2.544 -14.630 7.930 1.00 96.94 96 HIS A CA 1
ATOM 757 C C . HIS A 1 96 ? 2.674 -15.819 8.893 1.00 96.94 96 HIS A C 1
ATOM 759 O O . HIS A 1 96 ? 1.947 -15.882 9.879 1.00 96.94 96 HIS A O 1
ATOM 765 N N . GLU A 1 97 ? 3.632 -16.724 8.683 1.00 98.12 97 GLU A N 1
ATOM 766 C CA . GLU A 1 97 ? 3.916 -17.812 9.629 1.00 98.12 97 GLU A CA 1
ATOM 767 C C . GLU A 1 97 ? 4.387 -17.293 10.998 1.00 98.12 97 GLU A C 1
ATOM 769 O O . GLU A 1 97 ? 3.961 -17.801 12.036 1.00 98.12 97 GLU A O 1
ATOM 774 N N . GLU A 1 98 ? 5.257 -16.278 11.015 1.00 98.12 98 GLU A N 1
ATOM 775 C CA . GLU A 1 98 ? 5.836 -15.739 12.252 1.00 98.12 98 GLU A CA 1
ATOM 776 C C . GLU A 1 98 ? 4.901 -14.774 12.994 1.00 98.12 98 GLU A C 1
ATOM 778 O O . GLU A 1 98 ? 4.894 -14.754 14.228 1.00 98.12 98 GLU A O 1
ATOM 783 N N . TYR A 1 99 ? 4.131 -13.960 12.266 1.00 96.94 99 TYR A N 1
ATOM 784 C CA . TYR A 1 99 ? 3.362 -12.842 12.833 1.00 96.94 99 TYR A CA 1
ATOM 785 C C . TYR A 1 99 ? 1.845 -12.975 12.641 1.00 96.94 99 TYR A C 1
ATOM 787 O O . TYR A 1 99 ? 1.084 -12.188 13.204 1.00 96.94 99 TYR A O 1
ATOM 795 N N . GLY A 1 100 ? 1.380 -13.965 11.878 1.00 95.94 100 GLY A N 1
ATOM 796 C CA . GLY A 1 100 ? -0.031 -14.144 11.556 1.00 95.94 100 GLY A CA 1
ATOM 797 C C . GLY A 1 100 ? -0.603 -12.944 10.803 1.00 95.94 100 GLY A C 1
ATOM 798 O O . GLY A 1 100 ? -0.005 -12.415 9.860 1.00 95.94 100 GLY A O 1
ATOM 799 N N . ASP A 1 101 ? -1.778 -12.502 11.244 1.00 95.50 101 ASP A N 1
ATOM 800 C CA . ASP A 1 101 ? -2.478 -11.369 10.640 1.00 95.50 101 ASP A CA 1
ATOM 801 C C . ASP A 1 101 ? -2.012 -10.013 11.172 1.00 95.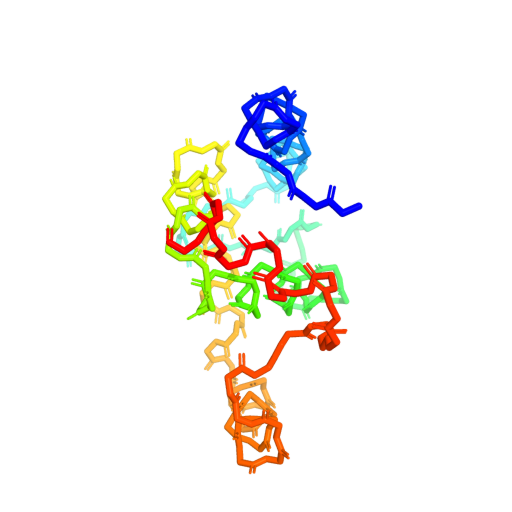50 101 ASP A C 1
ATOM 803 O O . ASP A 1 101 ? -2.443 -8.991 10.631 1.00 95.50 101 ASP A O 1
ATOM 807 N N . ASP A 1 102 ? -1.163 -9.968 12.204 1.00 96.62 102 ASP A N 1
ATOM 808 C CA . ASP A 1 102 ? -0.724 -8.714 12.819 1.00 96.62 102 ASP A CA 1
ATOM 809 C C . ASP A 1 102 ? -0.055 -7.787 11.784 1.00 96.62 102 ASP A C 1
ATOM 811 O O . ASP A 1 102 ? 0.592 -8.215 10.824 1.00 96.62 102 ASP A O 1
ATOM 815 N N . TYR A 1 103 ? -0.239 -6.481 11.974 1.00 96.88 103 TYR A N 1
ATOM 816 C CA . TYR A 1 103 ? 0.341 -5.409 11.165 1.00 96.88 103 TYR A CA 1
ATOM 817 C C . TYR A 1 103 ? 1.328 -4.561 11.975 1.00 96.88 103 TYR A C 1
ATOM 819 O O . TYR A 1 103 ? 2.530 -4.581 11.733 1.00 96.88 103 TYR A O 1
ATOM 827 N N . CYS A 1 104 ? 0.824 -3.784 12.932 1.00 96.56 104 CYS A N 1
ATOM 828 C CA . CYS A 1 104 ? 1.622 -2.896 13.785 1.00 96.56 104 CYS A CA 1
ATOM 829 C C . CYS A 1 104 ? 1.434 -3.179 15.282 1.00 96.56 104 CYS A C 1
ATOM 831 O O . CYS A 1 104 ? 2.079 -2.555 16.127 1.00 96.56 104 CYS A O 1
ATOM 833 N N . GLY A 1 105 ? 0.573 -4.142 15.602 1.00 95.81 105 GLY A N 1
ATOM 834 C CA . GLY A 1 105 ? 0.345 -4.702 16.913 1.00 95.81 105 GLY A CA 1
ATOM 835 C C . GLY A 1 105 ? -0.361 -3.777 17.902 1.00 95.81 105 GLY A C 1
ATOM 836 O O . GLY A 1 105 ? -0.672 -2.600 17.678 1.00 95.81 105 GLY A O 1
ATOM 837 N N . GLY A 1 106 ? -0.610 -4.350 19.077 1.00 96.94 106 GLY A N 1
ATOM 838 C CA . GLY A 1 106 ? -1.058 -3.617 20.252 1.00 96.94 106 GLY A CA 1
ATOM 839 C C . GLY A 1 106 ? -2.426 -2.947 20.101 1.00 96.94 106 GLY A C 1
ATOM 840 O O . GLY A 1 106 ? -3.310 -3.366 19.356 1.00 96.94 106 GLY A O 1
ATOM 841 N N . GLN A 1 107 ? -2.649 -1.903 20.900 1.00 97.75 107 GLN A N 1
ATOM 842 C CA . GLN A 1 107 ? -3.942 -1.218 20.918 1.00 97.75 107 GLN A CA 1
ATOM 843 C C . GLN A 1 107 ? -4.198 -0.402 19.645 1.00 97.75 107 GLN A C 1
ATOM 845 O O . GLN A 1 107 ? -5.357 -0.256 19.260 1.00 97.75 107 GLN A O 1
ATOM 850 N N . ILE A 1 108 ? -3.144 0.110 18.999 1.00 97.56 108 ILE A N 1
ATOM 851 C CA . ILE A 1 108 ? -3.274 0.950 17.805 1.00 97.56 108 ILE A CA 1
ATOM 852 C C . ILE A 1 108 ? -3.836 0.164 16.623 1.00 97.56 108 ILE A C 1
ATOM 854 O O . ILE A 1 108 ? -4.782 0.634 15.990 1.00 97.56 108 ILE A O 1
ATOM 858 N N . GLU A 1 109 ? -3.347 -1.055 16.398 1.00 97.75 109 GLU A N 1
ATOM 859 C CA . GLU A 1 109 ? -3.880 -1.932 15.361 1.00 97.75 109 GLU A CA 1
ATOM 860 C C . GLU A 1 109 ? -5.318 -2.348 15.662 1.00 97.75 109 GLU A C 1
ATOM 862 O O . GLU A 1 109 ? -6.186 -2.249 14.796 1.00 97.75 109 GLU A O 1
ATOM 867 N N . ARG A 1 110 ? -5.611 -2.732 16.912 1.00 97.81 110 ARG A N 1
ATOM 868 C CA . ARG A 1 110 ? -6.978 -3.091 17.318 1.00 97.81 110 ARG A CA 1
ATOM 869 C C . ARG A 1 110 ? -7.988 -1.982 17.039 1.00 97.81 110 ARG A C 1
ATOM 871 O O . ARG A 1 110 ? -9.144 -2.274 16.753 1.00 97.81 110 ARG A O 1
ATOM 878 N N . ALA A 1 111 ? -7.587 -0.719 17.155 1.00 97.94 111 ALA A N 1
ATOM 879 C CA . ALA A 1 111 ? -8.451 0.398 16.794 1.00 97.94 111 ALA A CA 1
ATOM 880 C C . ALA A 1 111 ? -8.507 0.642 15.281 1.00 97.94 111 ALA A C 1
ATOM 882 O O . ALA A 1 111 ? -9.569 0.999 14.784 1.00 97.94 111 ALA A O 1
ATOM 883 N N . LEU A 1 112 ? -7.404 0.431 14.555 1.00 98.31 112 LEU A N 1
ATOM 884 C CA . LEU A 1 112 ? -7.370 0.558 13.096 1.00 98.31 112 LEU A CA 1
ATOM 885 C C . LEU A 1 112 ? -8.276 -0.478 12.416 1.00 98.31 112 LEU A C 1
ATOM 887 O O . LEU A 1 112 ? -9.070 -0.113 11.556 1.00 98.31 112 LEU A O 1
ATOM 891 N N . ARG A 1 113 ? -8.241 -1.741 12.859 1.00 98.06 113 ARG A N 1
ATOM 892 C CA . ARG A 1 113 ? -9.116 -2.809 12.337 1.00 98.06 113 ARG A CA 1
ATOM 893 C C . ARG A 1 113 ? -10.598 -2.460 12.428 1.00 98.06 113 ARG A C 1
ATOM 895 O O . ARG A 1 113 ? -11.369 -2.784 11.542 1.00 98.06 113 ARG A O 1
ATOM 902 N N . LYS A 1 114 ? -11.016 -1.725 13.462 1.00 98.00 114 LYS A N 1
ATOM 903 C CA . LYS A 1 114 ? -12.424 -1.320 13.609 1.00 98.00 114 LYS A CA 1
ATOM 904 C C . LYS A 1 114 ? -12.906 -0.363 12.519 1.00 98.00 114 LYS A C 1
ATOM 906 O O . LYS A 1 114 ? -14.108 -0.282 12.299 1.00 98.00 114 LYS A O 1
ATOM 911 N N . VAL A 1 115 ? -12.000 0.389 11.896 1.00 98.25 115 VAL A N 1
ATOM 912 C CA . VAL A 1 115 ? -12.353 1.448 10.937 1.00 98.25 115 VAL A CA 1
ATOM 913 C C . VAL A 1 115 ? -11.923 1.117 9.507 1.00 98.25 115 VAL A C 1
ATOM 915 O O . VAL A 1 115 ? -12.604 1.532 8.571 1.00 98.25 115 VAL A O 1
ATOM 918 N N . ALA A 1 116 ? -10.851 0.336 9.341 1.00 96.75 116 ALA A N 1
ATOM 919 C CA . ALA A 1 116 ? -10.194 0.061 8.062 1.00 96.75 116 ALA A CA 1
ATOM 920 C C . ALA A 1 116 ? -10.280 -1.403 7.585 1.00 96.75 116 ALA A C 1
ATOM 922 O O . ALA A 1 116 ? -9.878 -1.686 6.454 1.00 96.75 116 ALA A O 1
ATOM 923 N N . SER A 1 117 ? -10.772 -2.318 8.424 1.00 89.56 117 SER A N 1
ATOM 924 C CA . SER A 1 117 ? -11.196 -3.652 7.981 1.00 89.56 117 SER A CA 1
ATOM 925 C C . SER A 1 117 ? -12.632 -3.642 7.485 1.00 89.56 117 SER A C 1
ATOM 927 O O . SER A 1 117 ? -13.347 -2.622 7.687 1.00 89.56 117 SER A O 1
#

Sequence (117 aa):
MWTQEKWDEFVPRLKKWMSFWEEIGRRNGLGPEEGFLLGGDEPGIADVITATLWSTMTERFEKIAAILEEAAPTTAALSRRVAALPSLRDLAEKAHEEYGDDYCGGQIERALRKVAS

Organism: NCBI:txid1735103

InterPro domains:
  IPR036282 Glutathione S-transferase, C-terminal domain superfamily [SSF47616] (1-117)
  IPR054761 Glutathione S-transferase, C-terminal domain, proteobacteria [PF22119] (1-115)

Secondary structure (DSSP, 8-state):
---HHHHHHHHHHHHHHHHHHHHHHHHTT--SSS--TT--SS--HHHHHHHHHHHHHHHH-HHHHHHHHHH-HHHHHHHHHHHTSHHHHHHHHHHHHHHTT-SS-HHHHHHHHHHH-

pLDDT: mean 97.83, std 1.36, range [89.56, 98.75]